Protein AF-A0A2W6ZMN9-F1 (afdb_monomer_lite)

Secondary structure (DSSP, 8-state):
--HHHHHHHHHHHHHHSTT--HHHHHHHHHHHHS----HHHHHHHHS-TTSTTSSS---

Foldseek 3Di:
DDLVVLLVVLVVLCVVPPPDQLQRSQVVCCVVPVDRDHSVNSVVSPDDPPPPPPPPPDD

Structure (mmCIF, N/CA/C/O backbone):
data_AF-A0A2W6ZMN9-F1
#
_entry.id   AF-A0A2W6ZMN9-F1
#
loop_
_atom_site.group_PDB
_atom_site.id
_atom_site.type_symbol
_atom_site.label_atom_id
_atom_site.label_alt_id
_atom_site.label_comp_id
_atom_site.label_asym_id
_atom_site.label_entity_id
_atom_site.label_seq_id
_atom_site.pdbx_PDB_ins_code
_atom_site.Cartn_x
_atom_site.Cartn_y
_atom_site.Cartn_z
_atom_site.occupancy
_atom_site.B_iso_or_equiv
_atom_site.auth_seq_id
_atom_site.auth_comp_id
_atom_site.auth_asym_id
_atom_site.auth_atom_id
_atom_site.pdbx_PDB_model_num
ATOM 1 N N . MET A 1 1 ? -0.724 7.204 14.699 1.00 57.88 1 MET A N 1
ATOM 2 C CA . MET A 1 1 ? 0.113 6.169 14.060 1.00 57.88 1 MET A CA 1
ATOM 3 C C . MET A 1 1 ? 1.434 6.790 13.656 1.00 57.88 1 MET A C 1
ATOM 5 O O . MET A 1 1 ? 1.420 7.867 13.063 1.00 57.88 1 MET A O 1
ATOM 9 N N . ASN A 1 2 ? 2.549 6.154 14.005 1.00 75.31 2 ASN A N 1
ATOM 10 C CA . ASN A 1 2 ? 3.879 6.697 13.747 1.00 75.31 2 ASN A CA 1
ATOM 11 C C . ASN A 1 2 ? 4.290 6.498 12.277 1.00 75.31 2 ASN A C 1
ATOM 13 O O . ASN A 1 2 ? 4.030 5.455 11.677 1.00 75.31 2 ASN A O 1
ATOM 17 N N . ARG A 1 3 ? 4.979 7.488 11.689 1.00 69.12 3 ARG A N 1
ATOM 18 C CA . ARG A 1 3 ? 5.528 7.428 10.317 1.00 69.12 3 ARG A CA 1
ATOM 19 C C . ARG A 1 3 ? 6.308 6.129 10.005 1.00 69.12 3 ARG A C 1
ATOM 21 O O . ARG A 1 3 ? 6.123 5.599 8.908 1.00 69.12 3 ARG A O 1
ATOM 28 N N . PRO A 1 4 ? 7.129 5.565 10.920 1.00 75.88 4 PRO A N 1
ATOM 29 C CA . PRO A 1 4 ? 7.782 4.270 10.696 1.00 75.88 4 PRO A CA 1
ATOM 30 C C . PRO A 1 4 ? 6.831 3.064 10.630 1.00 75.88 4 PRO A C 1
ATOM 32 O O . PRO A 1 4 ? 7.097 2.141 9.859 1.00 75.88 4 PRO A O 1
ATOM 35 N N . GLU A 1 5 ? 5.736 3.046 11.395 1.00 81.81 5 GLU A N 1
ATOM 36 C CA . GLU A 1 5 ? 4.743 1.960 11.325 1.00 81.81 5 GLU A CA 1
ATOM 37 C C . GLU A 1 5 ? 3.991 1.988 10.000 1.00 81.81 5 GLU A C 1
ATOM 39 O O . GLU A 1 5 ? 3.868 0.961 9.334 1.00 81.81 5 GLU A O 1
ATOM 44 N N . LEU A 1 6 ? 3.577 3.183 9.574 1.00 79.19 6 LEU A N 1
ATOM 45 C CA . LEU A 1 6 ? 2.891 3.383 8.302 1.00 79.19 6 LEU A CA 1
ATOM 46 C C . LEU A 1 6 ? 3.755 2.894 7.127 1.00 79.19 6 LEU A C 1
ATOM 48 O O . LEU A 1 6 ? 3.267 2.209 6.230 1.00 79.19 6 LEU A O 1
ATOM 52 N N . ARG A 1 7 ? 5.069 3.155 7.173 1.00 81.31 7 ARG A N 1
ATOM 53 C CA . ARG A 1 7 ? 6.020 2.651 6.172 1.00 81.31 7 ARG A CA 1
ATOM 54 C C . ARG A 1 7 ? 6.128 1.124 6.180 1.00 81.31 7 ARG A C 1
ATOM 56 O O . ARG A 1 7 ? 6.163 0.523 5.108 1.00 81.31 7 ARG A O 1
ATOM 63 N N . ARG A 1 8 ? 6.158 0.491 7.361 1.00 84.62 8 ARG A N 1
ATOM 64 C CA . ARG A 1 8 ? 6.174 -0.980 7.482 1.00 84.62 8 ARG A CA 1
ATOM 65 C C . ARG A 1 8 ? 4.906 -1.605 6.913 1.00 84.62 8 ARG A C 1
ATOM 67 O O . ARG A 1 8 ? 5.002 -2.573 6.164 1.00 84.62 8 ARG A O 1
ATOM 74 N N . GLN A 1 9 ? 3.740 -1.043 7.222 1.00 84.00 9 GLN A N 1
ATOM 75 C CA . GLN A 1 9 ? 2.469 -1.534 6.689 1.00 84.00 9 GLN A CA 1
ATOM 76 C C . GLN A 1 9 ? 2.400 -1.388 5.167 1.00 84.00 9 GLN A C 1
ATOM 78 O O . GLN A 1 9 ? 2.024 -2.337 4.482 1.00 84.00 9 GLN A O 1
ATOM 83 N N . LEU A 1 10 ? 2.842 -0.248 4.623 1.00 83.00 10 LEU A N 1
ATOM 84 C CA . LEU A 1 10 ? 2.940 -0.055 3.176 1.00 83.00 10 LEU A CA 1
ATOM 85 C C . LEU A 1 10 ? 3.898 -1.051 2.515 1.00 83.00 10 LEU A C 1
ATOM 87 O O . LEU A 1 10 ? 3.583 -1.590 1.459 1.00 83.00 10 LEU A O 1
ATOM 91 N N . GLN A 1 11 ? 5.059 -1.312 3.122 1.00 83.38 11 GLN A N 1
ATOM 92 C CA . GLN A 1 11 ? 6.009 -2.301 2.608 1.00 83.38 11 GLN A CA 1
ATOM 93 C C . GLN A 1 11 ? 5.431 -3.717 2.642 1.00 83.38 11 GLN A C 1
ATOM 95 O O . GLN A 1 11 ? 5.609 -4.465 1.684 1.00 83.38 11 GLN A O 1
ATOM 100 N N . ALA A 1 12 ? 4.712 -4.087 3.703 1.00 87.06 12 ALA A N 1
ATOM 101 C CA . ALA A 1 12 ? 4.015 -5.368 3.772 1.00 87.06 12 ALA A CA 1
ATOM 102 C C . ALA A 1 12 ? 2.932 -5.481 2.684 1.00 87.06 12 ALA A C 1
ATOM 104 O O . ALA A 1 12 ? 2.810 -6.524 2.038 1.00 87.06 12 ALA A O 1
ATOM 105 N N . LEU A 1 13 ? 2.197 -4.394 2.427 1.00 84.00 13 LEU A N 1
ATOM 106 C CA . LEU A 1 13 ? 1.185 -4.327 1.374 1.00 84.00 13 LEU A CA 1
ATOM 107 C C . LEU A 1 13 ? 1.809 -4.433 -0.026 1.00 84.00 13 LEU A C 1
ATOM 109 O O . LEU A 1 13 ? 1.319 -5.192 -0.859 1.00 84.00 13 LEU A O 1
ATOM 113 N N . ALA A 1 14 ? 2.927 -3.745 -0.263 1.00 83.00 14 ALA A N 1
ATOM 114 C CA . ALA A 1 14 ? 3.686 -3.827 -1.508 1.00 83.00 14 ALA A CA 1
ATOM 115 C C . ALA A 1 14 ? 4.290 -5.225 -1.737 1.00 83.00 14 ALA A C 1
ATOM 117 O O . ALA A 1 14 ? 4.347 -5.687 -2.871 1.00 83.00 14 ALA A O 1
ATOM 118 N N . ARG A 1 15 ? 4.693 -5.935 -0.673 1.00 83.69 15 ARG A N 1
ATOM 119 C CA . ARG A 1 15 ? 5.150 -7.336 -0.767 1.00 83.69 15 ARG A CA 1
ATOM 120 C C . ARG A 1 15 ? 4.014 -8.308 -1.079 1.00 83.69 15 ARG A C 1
ATOM 122 O O . ARG A 1 15 ? 4.246 -9.284 -1.779 1.00 83.69 15 ARG A O 1
ATOM 129 N N . ARG A 1 16 ? 2.803 -8.051 -0.572 1.00 84.44 16 ARG A N 1
ATOM 130 C CA . ARG A 1 16 ? 1.598 -8.837 -0.901 1.00 84.44 16 ARG A CA 1
ATOM 131 C C . ARG A 1 16 ? 1.103 -8.593 -2.327 1.00 84.44 16 ARG A C 1
ATOM 133 O O . ARG A 1 16 ? 0.492 -9.480 -2.909 1.00 84.44 16 ARG A O 1
ATOM 140 N N . HIS A 1 17 ? 1.363 -7.410 -2.877 1.00 80.81 17 HIS A N 1
ATOM 141 C CA . HIS A 1 17 ? 0.971 -7.027 -4.230 1.00 80.81 17 HIS A CA 1
ATOM 142 C C . HIS A 1 17 ? 2.185 -6.526 -5.025 1.00 80.81 17 HIS A C 1
A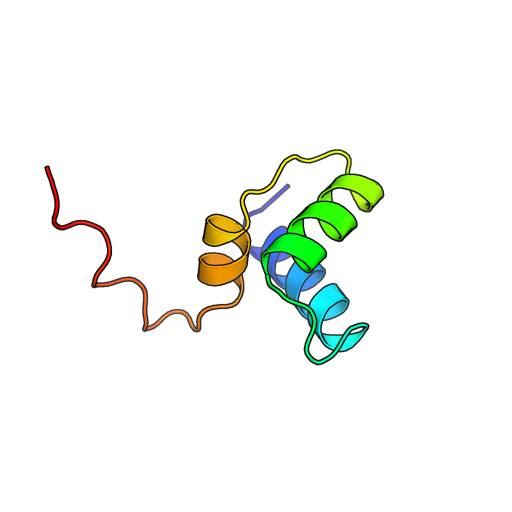TOM 144 O O . HIS A 1 17 ? 2.307 -5.316 -5.261 1.00 80.81 17 HIS A O 1
ATOM 150 N N . PRO A 1 18 ? 3.097 -7.432 -5.427 1.00 75.56 18 PRO A N 1
ATOM 151 C CA . PRO A 1 18 ? 4.253 -7.053 -6.228 1.00 75.56 18 PRO A CA 1
ATOM 152 C C . PRO A 1 18 ? 3.784 -6.433 -7.552 1.00 75.56 18 PRO A C 1
ATOM 154 O O . PRO A 1 18 ? 2.936 -6.991 -8.242 1.00 75.56 18 PRO A O 1
ATOM 157 N N . GLY A 1 19 ? 4.303 -5.249 -7.885 1.00 77.88 19 GLY A N 1
ATOM 158 C CA . GLY A 1 19 ? 3.963 -4.533 -9.123 1.00 77.88 19 GLY A CA 1
ATOM 159 C C . GLY A 1 19 ? 2.698 -3.668 -9.070 1.00 77.88 19 GLY A C 1
ATOM 160 O O . GLY A 1 19 ? 2.357 -3.041 -10.070 1.00 77.88 19 GLY A O 1
ATOM 161 N N . ALA A 1 20 ? 2.007 -3.575 -7.928 1.00 81.38 20 ALA A N 1
ATOM 162 C CA . ALA A 1 20 ? 0.866 -2.671 -7.802 1.00 81.38 20 ALA A CA 1
ATOM 163 C C . ALA A 1 20 ? 1.294 -1.197 -7.893 1.00 81.38 20 ALA A C 1
ATOM 165 O O . ALA A 1 20 ? 2.252 -0.762 -7.250 1.00 81.38 20 ALA A O 1
ATOM 166 N N . HIS A 1 21 ? 0.535 -0.409 -8.658 1.00 82.56 21 HIS A N 1
ATOM 167 C CA . HIS A 1 21 ? 0.770 1.025 -8.785 1.00 82.56 21 HIS A CA 1
ATOM 168 C C . HIS A 1 21 ? 0.634 1.714 -7.409 1.00 82.56 21 HIS A C 1
ATOM 170 O O . HIS A 1 21 ? -0.266 1.363 -6.637 1.00 82.56 21 HIS A O 1
ATOM 176 N N . PRO A 1 22 ? 1.462 2.723 -7.071 1.00 80.50 22 PRO A N 1
ATOM 177 C CA . PRO A 1 22 ? 1.403 3.411 -5.776 1.00 80.50 22 PRO A CA 1
ATOM 178 C C . PRO A 1 22 ? 0.022 4.002 -5.462 1.00 80.50 22 PRO A C 1
ATOM 180 O O . PRO A 1 22 ? -0.389 4.032 -4.307 1.00 80.50 22 PRO A O 1
ATOM 183 N N . TYR A 1 23 ? -0.735 4.412 -6.481 1.00 84.12 23 TYR A N 1
ATOM 184 C CA . TYR A 1 23 ? -2.124 4.842 -6.300 1.00 84.12 23 TYR A CA 1
ATOM 185 C C . TYR A 1 23 ? -3.042 3.697 -5.832 1.00 84.12 23 TYR A C 1
ATOM 187 O O . TYR A 1 23 ? -3.816 3.857 -4.894 1.00 84.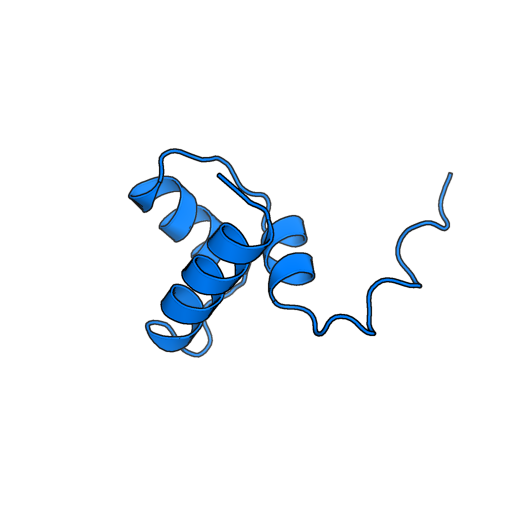12 23 TYR A O 1
ATOM 195 N N . THR A 1 24 ? -2.900 2.504 -6.413 1.00 86.62 24 THR A N 1
ATOM 196 C CA . THR A 1 24 ? -3.644 1.303 -6.003 1.00 86.62 24 THR A CA 1
ATOM 197 C C . THR A 1 24 ? -3.279 0.869 -4.584 1.00 86.62 24 THR A C 1
ATOM 199 O O . THR A 1 24 ? -4.153 0.472 -3.813 1.00 86.62 24 THR A O 1
ATOM 202 N N . LEU A 1 25 ? -1.999 0.970 -4.211 1.00 85.81 25 LEU A N 1
ATOM 203 C CA . LEU A 1 25 ? -1.549 0.714 -2.841 1.00 85.81 25 LEU A CA 1
ATOM 204 C C . LEU A 1 25 ? -2.148 1.725 -1.854 1.00 85.81 25 LEU A C 1
AT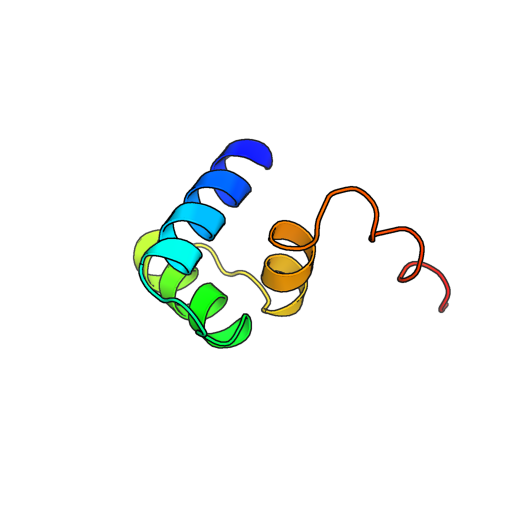OM 206 O O . LEU A 1 25 ? -2.547 1.327 -0.763 1.00 85.81 25 LEU A O 1
ATOM 210 N N . ALA A 1 26 ? -2.268 2.997 -2.245 1.00 86.88 26 ALA A N 1
ATOM 211 C CA . ALA A 1 26 ? -2.898 4.034 -1.431 1.00 86.88 26 ALA A CA 1
ATOM 212 C C . ALA A 1 26 ? -4.376 3.726 -1.149 1.00 86.88 26 ALA A C 1
ATOM 214 O O . ALA A 1 26 ? -4.796 3.750 0.005 1.00 86.88 26 ALA A O 1
ATOM 215 N N . LEU A 1 27 ? -5.136 3.346 -2.181 1.00 88.06 27 LEU A N 1
ATOM 216 C CA . LEU A 1 27 ? -6.548 2.973 -2.044 1.00 88.06 27 LEU A CA 1
ATOM 217 C C . LEU A 1 27 ? -6.737 1.737 -1.159 1.00 88.06 27 LEU A C 1
ATOM 219 O O . LEU A 1 27 ? -7.600 1.721 -0.284 1.00 88.06 27 LEU A O 1
ATOM 223 N N . ARG A 1 28 ? -5.903 0.706 -1.340 1.00 86.50 28 ARG A N 1
ATOM 224 C CA . ARG A 1 28 ? -5.940 -0.502 -0.497 1.00 86.50 28 ARG A CA 1
ATOM 225 C C . ARG A 1 28 ? -5.582 -0.192 0.953 1.00 86.50 28 ARG A C 1
ATOM 227 O O . ARG A 1 28 ? -6.210 -0.720 1.866 1.00 86.50 28 ARG A O 1
ATOM 234 N N . PHE A 1 29 ? -4.600 0.679 1.165 1.00 85.94 29 PHE A N 1
ATOM 235 C CA . PHE A 1 29 ? -4.230 1.133 2.498 1.00 85.94 29 PHE A CA 1
ATOM 236 C C . PHE A 1 29 ? -5.366 1.923 3.159 1.00 85.94 29 PHE A C 1
ATOM 238 O O . PHE A 1 29 ? -5.669 1.686 4.329 1.00 85.94 29 PHE A O 1
ATOM 245 N N . GLN A 1 30 ? -6.036 2.801 2.409 1.00 87.62 30 GLN A N 1
ATOM 246 C CA . GLN A 1 30 ? -7.214 3.531 2.875 1.00 87.62 30 GLN A CA 1
ATOM 247 C C . GLN A 1 30 ? -8.359 2.586 3.240 1.00 87.62 30 GLN A C 1
ATOM 249 O O . GLN A 1 30 ? -8.956 2.751 4.298 1.00 87.62 30 GLN A O 1
ATOM 254 N N . ALA A 1 31 ? -8.617 1.559 2.429 1.00 86.31 31 ALA A N 1
ATOM 255 C CA . ALA A 1 31 ? -9.636 0.556 2.727 1.00 86.31 31 ALA A CA 1
ATOM 256 C C . ALA A 1 31 ? -9.323 -0.257 4.000 1.00 86.31 31 ALA A C 1
ATOM 258 O O . ALA A 1 31 ? -10.240 -0.631 4.723 1.00 86.31 31 ALA A O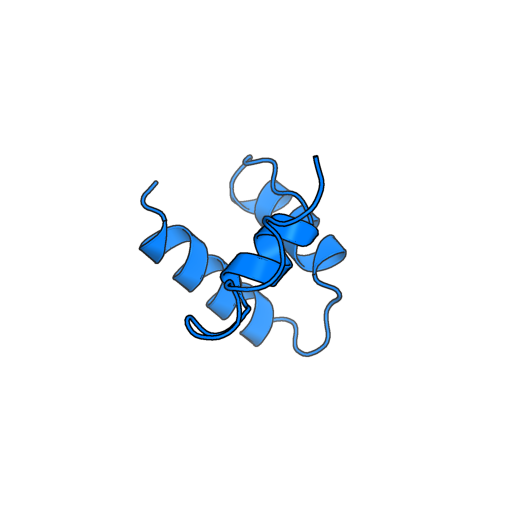 1
ATOM 259 N N . GLN A 1 32 ? -8.044 -0.516 4.304 1.00 83.50 32 GLN A N 1
ATOM 260 C CA . GLN A 1 32 ? -7.643 -1.267 5.503 1.00 83.50 32 GLN A CA 1
ATOM 261 C C . GLN A 1 32 ? -7.573 -0.428 6.779 1.00 83.50 32 GLN A C 1
ATOM 263 O O . GLN A 1 32 ? -7.822 -0.945 7.864 1.00 83.50 32 GLN A O 1
ATOM 268 N N . THR A 1 33 ? -7.161 0.833 6.672 1.00 82.31 33 THR A N 1
ATOM 269 C CA . THR A 1 33 ? -6.835 1.671 7.840 1.00 82.31 33 THR A CA 1
ATOM 270 C C . THR A 1 33 ? -7.801 2.831 8.048 1.00 82.31 33 THR A C 1
ATOM 272 O O . THR A 1 33 ? -7.694 3.539 9.047 1.00 82.31 33 THR A O 1
ATOM 275 N N . GLY A 1 34 ? -8.698 3.083 7.090 1.00 83.19 34 GLY A N 1
ATOM 276 C CA . GLY A 1 34 ? -9.557 4.267 7.059 1.00 83.19 34 GLY A CA 1
ATOM 277 C C . GLY A 1 34 ? -8.801 5.577 6.811 1.00 83.19 34 GLY A C 1
ATOM 278 O O . GLY A 1 34 ? -9.413 6.643 6.807 1.00 83.19 34 GLY A O 1
ATOM 279 N N . ARG A 1 35 ? -7.475 5.540 6.608 1.00 80.62 35 ARG A N 1
ATOM 280 C CA . ARG A 1 35 ? -6.668 6.740 6.370 1.00 80.62 35 ARG A CA 1
ATOM 281 C C . ARG A 1 35 ? -6.500 7.028 4.892 1.00 80.62 35 ARG A C 1
ATOM 283 O O . ARG A 1 35 ? -5.983 6.210 4.140 1.00 80.62 35 ARG A O 1
ATOM 290 N N . ILE A 1 36 ? -6.840 8.252 4.517 1.00 81.44 36 ILE A N 1
ATOM 291 C CA . ILE A 1 36 ? -6.603 8.765 3.175 1.00 81.44 36 ILE A CA 1
ATOM 292 C C . ILE A 1 36 ? -5.102 9.031 3.019 1.00 81.44 36 ILE A C 1
ATOM 294 O O . ILE A 1 36 ? -4.514 9.811 3.771 1.00 81.44 36 ILE A O 1
ATOM 298 N N . LEU A 1 37 ? -4.485 8.354 2.053 1.00 80.50 37 LEU A N 1
ATOM 299 C CA . LEU A 1 37 ? -3.114 8.600 1.617 1.00 80.50 37 LEU A CA 1
ATOM 300 C C . LEU A 1 37 ? -3.120 8.952 0.136 1.00 80.50 37 LEU A C 1
ATOM 302 O O . LEU A 1 37 ? -3.798 8.312 -0.666 1.00 80.50 37 LEU A O 1
ATOM 306 N N . SER A 1 38 ? -2.294 9.919 -0.242 1.00 81.38 38 SER A N 1
ATOM 307 C CA . SER A 1 38 ? -2.074 10.230 -1.652 1.00 81.38 38 SER A CA 1
ATOM 308 C C . SER A 1 38 ? -1.073 9.254 -2.268 1.00 81.38 38 SER A C 1
ATOM 310 O O . SER A 1 38 ? -0.084 8.876 -1.637 1.00 81.38 38 SER A O 1
ATOM 312 N N . GLY A 1 39 ? -1.247 8.911 -3.548 1.00 79.56 39 GLY A N 1
ATOM 313 C CA . GLY A 1 39 ? -0.287 8.068 -4.277 1.00 79.56 39 GLY A CA 1
ATOM 314 C C . GLY A 1 39 ? 1.147 8.626 -4.260 1.00 79.56 39 GLY A C 1
ATOM 315 O O . GLY A 1 39 ? 2.109 7.862 -4.198 1.00 79.56 39 GLY A O 1
ATOM 316 N N . GLN A 1 40 ? 1.307 9.954 -4.223 1.00 80.69 40 GLN A N 1
ATOM 317 C CA . GLN A 1 40 ? 2.610 10.602 -4.030 1.00 80.69 40 GLN A CA 1
ATOM 318 C C . GLN A 1 40 ? 3.211 10.338 -2.642 1.00 80.69 40 GLN A C 1
ATOM 320 O O . GLN A 1 40 ? 4.403 10.058 -2.545 1.00 80.69 40 GLN A O 1
ATOM 325 N N . GLN A 1 41 ? 2.404 10.360 -1.576 1.00 80.12 41 GLN A N 1
ATOM 326 C CA . GLN A 1 41 ? 2.870 10.025 -0.226 1.00 80.12 41 GLN A CA 1
ATOM 327 C C . GLN A 1 41 ? 3.304 8.562 -0.157 1.00 80.12 41 GLN A C 1
ATOM 329 O O . GLN A 1 41 ? 4.369 8.266 0.375 1.00 80.12 41 GLN A O 1
ATOM 334 N N . VAL A 1 42 ? 2.530 7.654 -0.760 1.00 81.88 42 VAL A N 1
ATOM 335 C CA . VAL A 1 42 ? 2.898 6.235 -0.888 1.00 81.88 42 VAL A CA 1
ATOM 336 C C . VAL A 1 42 ? 4.226 6.083 -1.627 1.00 81.88 42 VAL A C 1
ATOM 338 O O . VAL A 1 42 ? 5.107 5.362 -1.162 1.00 81.88 42 VAL A O 1
ATOM 341 N N . LYS A 1 43 ? 4.413 6.808 -2.736 1.00 83.12 43 LYS A N 1
ATOM 342 C CA . LYS A 1 43 ? 5.675 6.821 -3.485 1.00 83.12 43 LYS A CA 1
ATOM 343 C C . LYS A 1 43 ? 6.842 7.311 -2.625 1.00 83.12 43 LYS A C 1
ATOM 345 O O . LYS A 1 43 ? 7.886 6.673 -2.641 1.00 83.12 43 LYS A O 1
ATOM 350 N N . GLN A 1 44 ? 6.675 8.382 -1.848 1.00 80.38 44 GLN A N 1
ATOM 351 C CA . GLN A 1 44 ? 7.720 8.891 -0.948 1.00 80.38 44 GLN A CA 1
ATOM 352 C C . GLN A 1 44 ? 8.013 7.951 0.230 1.00 80.38 44 GLN A C 1
ATOM 354 O O . GLN A 1 44 ? 9.157 7.832 0.657 1.00 80.38 44 GLN A O 1
ATOM 359 N N . LEU A 1 45 ? 6.998 7.259 0.748 1.00 78.69 45 LEU A N 1
ATOM 360 C CA . LEU A 1 45 ? 7.149 6.275 1.823 1.00 78.69 45 LEU A CA 1
ATOM 361 C C . LEU A 1 45 ? 7.855 5.002 1.344 1.00 78.69 45 LEU A C 1
ATOM 363 O O . LEU A 1 45 ? 8.609 4.400 2.107 1.00 78.69 45 LEU A O 1
ATOM 367 N N . LEU A 1 46 ? 7.613 4.588 0.099 1.00 77.19 46 LEU A N 1
ATOM 368 C CA . LEU A 1 46 ? 8.294 3.454 -0.529 1.00 77.19 46 LEU A CA 1
ATOM 369 C C . LEU A 1 46 ? 9.661 3.834 -1.111 1.00 77.19 46 LEU A C 1
ATOM 371 O O . LEU A 1 46 ? 10.522 2.963 -1.246 1.00 77.19 46 LEU A O 1
ATOM 375 N N . ALA A 1 47 ? 9.886 5.10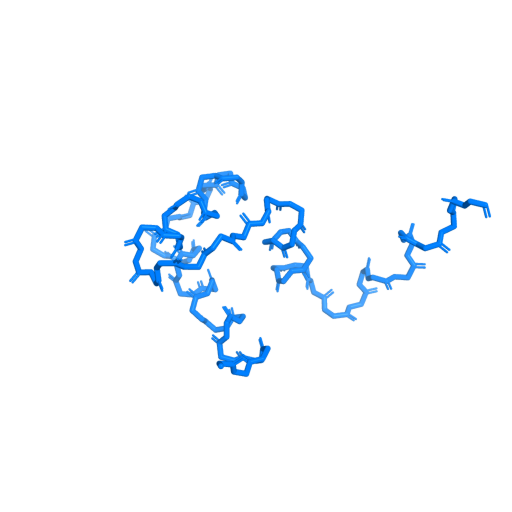9 -1.436 1.00 74.12 47 ALA A N 1
ATOM 376 C CA . ALA A 1 47 ? 11.184 5.599 -1.868 1.00 74.12 47 ALA A CA 1
ATOM 377 C C . ALA A 1 47 ? 12.216 5.397 -0.749 1.00 74.12 47 ALA A C 1
ATOM 379 O O . ALA A 1 47 ? 11.979 5.697 0.425 1.00 74.12 47 ALA A O 1
ATOM 380 N N . LYS A 1 48 ? 13.386 4.857 -1.113 1.00 59.28 48 LYS A N 1
ATOM 381 C CA . LYS A 1 48 ? 14.516 4.716 -0.187 1.00 59.28 48 LYS A CA 1
ATOM 382 C C . LYS A 1 48 ? 14.834 6.083 0.442 1.00 59.28 48 LYS A C 1
ATOM 384 O O . LYS A 1 48 ? 14.751 7.096 -0.254 1.00 59.28 48 LYS A O 1
ATOM 389 N N . PRO A 1 49 ? 15.270 6.123 1.715 1.00 53.28 49 PRO A N 1
ATOM 390 C CA . PRO A 1 49 ? 15.505 7.364 2.463 1.00 53.28 49 PRO A CA 1
ATOM 391 C C . PRO A 1 49 ? 16.576 8.309 1.874 1.00 53.28 49 PRO A C 1
ATOM 393 O O . PRO A 1 49 ? 16.829 9.350 2.463 1.00 53.28 49 PRO A O 1
ATOM 396 N N . GLY A 1 50 ? 17.180 7.991 0.723 1.00 49.84 50 GLY A N 1
ATOM 397 C CA . GLY A 1 50 ? 18.129 8.851 0.011 1.00 49.84 50 GLY A CA 1
ATOM 398 C C . GLY A 1 50 ? 17.554 9.660 -1.159 1.00 49.84 50 GLY A C 1
ATOM 399 O O . GLY A 1 50 ? 18.283 10.477 -1.703 1.00 49.84 50 GLY A O 1
ATOM 400 N N . ASN A 1 51 ? 16.288 9.469 -1.563 1.00 46.25 51 ASN A N 1
ATOM 401 C CA . ASN A 1 51 ? 15.768 10.066 -2.810 1.00 46.25 51 ASN A CA 1
ATOM 402 C C . ASN A 1 51 ? 14.825 11.272 -2.620 1.0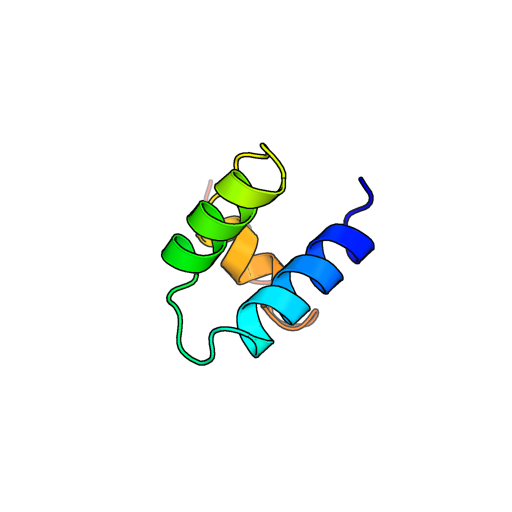0 46.25 51 ASN A C 1
ATOM 404 O O . ASN A 1 51 ? 14.234 11.748 -3.585 1.00 46.25 51 ASN A O 1
ATOM 408 N N . CYS A 1 52 ? 14.675 11.773 -1.390 1.00 45.91 52 CYS A N 1
ATOM 409 C CA . CYS A 1 52 ? 13.867 12.958 -1.067 1.00 45.91 52 CYS A CA 1
ATOM 410 C C . CYS A 1 52 ? 14.737 14.212 -0.879 1.00 45.91 52 CYS A C 1
ATOM 412 O O . CYS A 1 52 ? 14.599 14.906 0.125 1.00 45.91 52 CYS A O 1
ATOM 414 N N . ARG A 1 53 ? 15.651 14.499 -1.812 1.00 45.81 53 ARG A N 1
ATOM 415 C CA . ARG A 1 53 ? 16.302 15.820 -1.888 1.00 45.81 53 ARG A CA 1
ATOM 416 C C . ARG A 1 53 ? 15.784 16.708 -3.023 1.00 45.81 53 ARG A C 1
ATOM 418 O O . ARG A 1 53 ? 16.127 17.877 -3.035 1.00 45.81 53 ARG A O 1
ATOM 425 N N . ASP A 1 54 ? 14.894 16.209 -3.885 1.00 46.06 54 ASP A N 1
ATOM 426 C CA . ASP A 1 54 ? 14.612 16.881 -5.166 1.00 46.06 54 ASP A CA 1
ATOM 427 C C . ASP A 1 54 ? 13.157 17.340 -5.397 1.00 46.06 54 ASP A C 1
ATOM 429 O O . ASP A 1 54 ? 12.798 17.749 -6.491 1.00 46.06 54 ASP A O 1
ATOM 433 N N . GLN A 1 55 ? 12.272 17.296 -4.393 1.00 48.56 55 GLN A N 1
ATOM 434 C CA . GLN A 1 55 ? 10.879 17.771 -4.554 1.00 48.56 55 GLN A CA 1
ATOM 435 C C . GLN A 1 55 ? 10.481 18.882 -3.577 1.00 48.56 55 GLN A C 1
ATOM 437 O O . GLN A 1 55 ? 9.334 18.963 -3.149 1.00 48.56 55 GLN A O 1
ATOM 442 N N . ALA A 1 56 ? 11.427 19.759 -3.245 1.00 42.66 56 ALA A N 1
ATOM 443 C CA . ALA A 1 56 ? 11.151 21.009 -2.536 1.00 42.66 56 ALA A CA 1
ATOM 444 C C . ALA A 1 56 ? 11.811 22.215 -3.231 1.00 42.66 56 ALA A C 1
ATOM 446 O O . ALA A 1 56 ? 12.333 23.103 -2.571 1.00 42.66 56 ALA A O 1
ATOM 447 N N . ALA A 1 57 ? 11.804 22.239 -4.566 1.00 44.12 57 ALA A N 1
ATOM 448 C CA . ALA A 1 57 ? 12.229 23.397 -5.351 1.00 44.12 57 ALA A CA 1
ATOM 449 C C . ALA A 1 57 ? 11.200 23.700 -6.446 1.00 44.12 57 ALA A C 1
ATOM 451 O O . ALA A 1 57 ? 11.472 23.566 -7.635 1.00 44.12 57 ALA A O 1
ATOM 452 N N . LYS A 1 58 ? 9.983 24.070 -6.037 1.00 44.38 58 LYS A N 1
ATOM 453 C CA . LYS A 1 58 ? 9.157 24.972 -6.842 1.00 44.38 58 LYS A CA 1
ATOM 454 C C . LYS A 1 58 ? 8.095 25.628 -5.969 1.00 44.38 58 LYS A C 1
ATOM 456 O O . LYS A 1 58 ? 7.051 25.026 -5.731 1.00 44.38 58 LYS A O 1
ATOM 461 N N . LEU A 1 59 ? 8.408 26.828 -5.495 1.00 37.75 59 LEU A N 1
ATOM 462 C CA . LEU A 1 59 ? 7.513 27.981 -5.388 1.00 37.75 59 LEU A CA 1
ATOM 463 C C . LEU A 1 59 ? 8.387 29.228 -5.264 1.00 37.75 59 LEU A C 1
ATOM 465 O O . LEU A 1 59 ? 9.302 29.198 -4.413 1.00 37.75 59 LEU A O 1
#

Sequence (59 aa):
MNRPELRRQLQALARRHPGAHPYTLALRFQAQTGRILSGQQVKQLLAKPGNCRDQAAKL

Radius of gyration: 11.86 Å; chains: 1; bounding box: 28×37×23 Å

pLDDT: mean 74.35, std 14.75, range [37.75, 88.06]